Protein AF-A0A7S0ZWK0-F1 (afdb_monomer_lite)

Radius of gyration: 20.02 Å; chains: 1; bounding box: 49×57×55 Å

Organism: Noctiluca scintillans (NCBI:txid2966)

Foldseek 3Di:
DDDDDPDPPPDPPDPDDFDQDDDPNDGDGPDQQKWKWKFFAVQTWIWTDGRPDTQDIDRDAFKWKDWDDPQADGTDTFHLDPVSLVVVLVNLLSGDFFIKMKIWHQHQPRQLVSQLSSVVSFDLGPNGDDPPQFRIKIFIATGNPNHTPWIFIDNTMDMTMD

pLDDT: mean 84.84, std 16.5, range [38.47, 98.44]

Secondary structure (DSSP, 8-state):
-PPP-------PPPS-S---EEETTEEE---TT-EEEEEETTTTEEEEEETTEEEEEE-SSEEEEEEESTTSPPPEEE-SSHHHHHHHHHHHHHSPTT-EEEEEEE-TTTHHHHHHHHHHTTB-S--SPPPTT--EEEEEEEBTSSSEEEEEEESSEEEEE-

Sequence (162 aa):
MNTPIHEDAGGEPARGKADWGPVGGWWIERDPARAVATCTVDPPHAVLSHGHRTLLAADSIGVHLAAIGDECPPPRSFQCDDIGLSLALAWVNEVPDNTTVMLALNCPGSAGAMLSGLSGAGLGCPAAAPPEGYNAMSAVGKKRTGTWHSTHADLNSALASG

Structure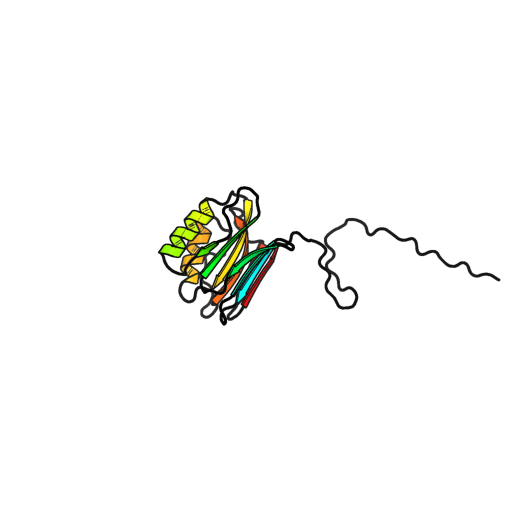 (mmCIF, N/CA/C/O backbone):
data_AF-A0A7S0ZWK0-F1
#
_entry.id   AF-A0A7S0ZWK0-F1
#
loop_
_atom_site.group_PDB
_atom_site.id
_atom_site.type_symbol
_atom_site.label_atom_id
_atom_site.label_alt_id
_atom_site.label_comp_id
_atom_site.label_asym_id
_atom_site.label_entity_id
_atom_site.label_seq_id
_atom_site.pdbx_PDB_ins_code
_atom_site.Cartn_x
_atom_site.Cartn_y
_atom_site.Cartn_z
_atom_site.occupancy
_atom_site.B_iso_or_equiv
_atom_site.auth_seq_id
_atom_site.auth_comp_id
_atom_site.auth_asym_id
_atom_site.auth_atom_id
_atom_site.pdbx_PDB_model_num
ATOM 1 N N . MET A 1 1 ? -33.251 -43.644 42.850 1.00 43.84 1 MET A N 1
ATOM 2 C CA . MET A 1 1 ? -31.996 -42.910 43.108 1.00 43.84 1 MET A CA 1
ATOM 3 C C . MET A 1 1 ? -31.741 -42.063 41.875 1.00 43.84 1 MET A C 1
ATOM 5 O O . MET A 1 1 ? -31.379 -42.622 40.852 1.00 43.84 1 MET A O 1
ATOM 9 N N . ASN A 1 2 ? -32.074 -40.772 41.943 1.00 39.41 2 ASN A N 1
ATOM 10 C CA . ASN A 1 2 ? -31.898 -39.822 40.843 1.00 39.41 2 ASN A CA 1
ATOM 11 C C . ASN A 1 2 ? -30.565 -39.104 41.031 1.00 39.41 2 ASN A C 1
ATOM 13 O O . ASN A 1 2 ? -30.360 -38.456 42.055 1.00 39.41 2 ASN A O 1
ATOM 17 N N . THR A 1 3 ? -29.681 -39.221 40.050 1.00 43.28 3 THR A N 1
ATOM 18 C CA . THR A 1 3 ? -28.465 -38.412 39.949 1.00 43.28 3 THR A CA 1
ATOM 19 C C . THR A 1 3 ? -28.860 -37.012 39.459 1.00 43.28 3 THR A C 1
ATOM 21 O O . THR A 1 3 ? -29.612 -36.933 38.484 1.00 43.28 3 THR A O 1
ATOM 24 N N . PRO A 1 4 ? -28.414 -35.910 40.089 1.00 40.09 4 PRO A N 1
ATOM 25 C CA . PRO A 1 4 ? -28.692 -34.578 39.576 1.00 40.09 4 PRO A CA 1
ATOM 26 C C . PRO A 1 4 ? -27.850 -34.331 38.324 1.00 40.09 4 PRO A C 1
ATOM 28 O O . PRO A 1 4 ? -26.643 -34.572 38.310 1.00 40.09 4 PRO A O 1
ATOM 31 N N . ILE A 1 5 ? -28.513 -33.853 37.277 1.00 50.09 5 ILE A N 1
ATOM 32 C CA . ILE A 1 5 ? -27.886 -33.323 36.072 1.00 50.09 5 ILE A CA 1
ATOM 33 C C . ILE A 1 5 ? -27.321 -31.962 36.479 1.00 50.09 5 ILE A C 1
ATOM 35 O O . ILE A 1 5 ? -28.079 -31.075 36.863 1.00 50.09 5 ILE A O 1
ATOM 39 N N . HIS A 1 6 ? -25.996 -31.825 36.471 1.00 42.84 6 HIS A N 1
ATOM 40 C CA . HIS A 1 6 ? -25.358 -30.521 36.593 1.00 42.84 6 HIS A CA 1
ATOM 41 C C . HIS A 1 6 ? -25.751 -29.697 35.362 1.00 42.84 6 HIS A C 1
ATOM 43 O O . HIS A 1 6 ? -25.348 -30.011 34.244 1.00 42.84 6 HIS A O 1
ATOM 49 N N . GLU A 1 7 ? -26.579 -28.677 35.577 1.00 45.03 7 GLU A N 1
ATOM 50 C CA . GLU A 1 7 ? -26.751 -27.571 34.643 1.00 45.03 7 GLU A CA 1
ATOM 51 C C . GLU A 1 7 ? -25.396 -26.874 34.509 1.00 45.03 7 GLU A C 1
ATOM 53 O O . GLU A 1 7 ? -24.938 -26.192 35.429 1.00 45.03 7 GLU A O 1
ATOM 58 N N . ASP A 1 8 ? -24.730 -27.089 33.374 1.00 44.72 8 ASP A N 1
ATOM 59 C CA . ASP A 1 8 ? -23.610 -26.256 32.957 1.00 44.72 8 ASP A CA 1
ATOM 60 C C . ASP A 1 8 ? -24.172 -24.858 32.701 1.00 44.72 8 ASP A C 1
ATOM 62 O O . ASP A 1 8 ? -24.855 -24.592 31.708 1.00 44.72 8 ASP A O 1
ATOM 66 N N . ALA A 1 9 ? -23.943 -23.978 33.673 1.00 43.78 9 ALA A N 1
ATOM 67 C CA . ALA A 1 9 ? -24.253 -22.571 33.575 1.00 43.78 9 ALA A CA 1
ATOM 68 C C . ALA A 1 9 ? -23.560 -22.016 32.327 1.00 43.78 9 ALA A C 1
ATOM 70 O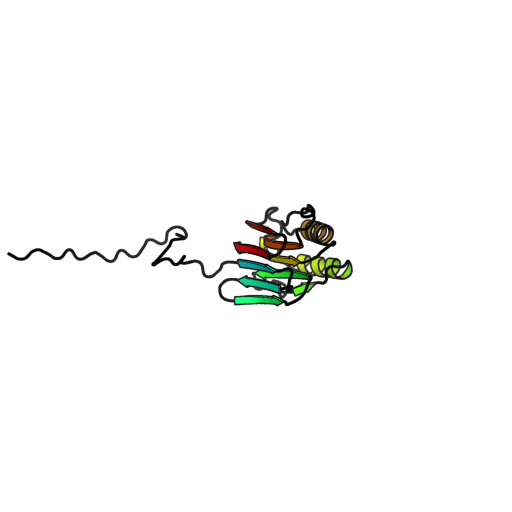 O . ALA A 1 9 ? -22.331 -22.012 32.232 1.00 43.78 9 ALA A O 1
ATOM 71 N N . GLY A 1 10 ? -24.370 -21.539 31.381 1.00 44.53 10 GLY A N 1
ATOM 72 C CA . GLY A 1 10 ? -23.927 -20.722 30.262 1.00 44.53 10 GLY A CA 1
ATOM 73 C C . GLY A 1 10 ? -23.243 -19.468 30.791 1.00 44.53 10 GLY A C 1
ATOM 74 O O . GLY A 1 10 ? -23.880 -18.442 31.011 1.00 44.53 10 GLY A O 1
ATOM 75 N N . GLY A 1 11 ? -21.939 -19.575 31.028 1.00 38.47 11 GLY A N 1
ATOM 76 C CA . GLY A 1 11 ? -21.072 -18.441 31.265 1.00 38.47 11 GLY A CA 1
ATOM 77 C C . GLY A 1 11 ? -20.947 -17.672 29.962 1.00 38.47 11 GLY A C 1
ATOM 78 O O . GLY A 1 11 ? -20.312 -18.142 29.018 1.00 38.47 11 GLY A O 1
ATOM 79 N N . GLU A 1 12 ? -21.566 -16.496 29.902 1.00 44.53 12 GLU A N 1
ATOM 80 C CA . GLU A 1 12 ? -21.246 -15.492 28.894 1.00 44.53 12 GLU A CA 1
ATOM 81 C C . GLU A 1 12 ? -19.722 -15.272 28.922 1.00 44.53 12 GLU A C 1
ATOM 83 O O . GLU A 1 12 ? -19.183 -14.921 29.980 1.00 44.53 12 GLU A O 1
ATOM 88 N N . PRO A 1 13 ? -18.990 -15.523 27.820 1.00 45.22 13 PRO A N 1
ATOM 89 C CA . PRO A 1 13 ? -17.551 -15.346 27.833 1.00 45.22 13 PRO A CA 1
ATOM 90 C C . PRO A 1 13 ? -17.254 -13.867 28.063 1.00 45.22 13 PRO A C 1
ATOM 92 O O . PRO A 1 13 ? -17.727 -12.990 27.334 1.00 45.22 13 PRO A O 1
ATOM 95 N N . ALA A 1 14 ? -16.482 -13.608 29.117 1.00 48.62 14 ALA A N 1
ATOM 96 C CA . ALA A 1 14 ? -16.025 -12.285 29.491 1.00 48.62 14 ALA A CA 1
ATOM 97 C C . ALA A 1 14 ? -15.457 -11.556 28.264 1.00 48.62 14 ALA A C 1
ATOM 99 O O . ALA A 1 14 ? -14.636 -12.105 27.529 1.00 48.62 14 ALA A O 1
ATOM 100 N N . ARG A 1 15 ? -15.879 -10.302 28.053 1.00 50.59 15 ARG A N 1
ATOM 101 C CA . ARG A 1 15 ? -15.271 -9.377 27.085 1.00 50.59 15 ARG A CA 1
ATOM 102 C C . ARG A 1 15 ? -13.837 -9.059 27.526 1.00 50.59 15 ARG A C 1
ATOM 104 O O . ARG A 1 15 ? -13.577 -8.025 28.132 1.00 50.59 15 ARG A O 1
ATOM 111 N N . GLY A 1 16 ? -12.916 -9.972 27.258 1.00 50.09 16 GLY A N 1
ATOM 112 C CA . GLY A 1 16 ? -11.483 -9.832 27.469 1.00 50.09 16 GLY A CA 1
ATOM 113 C C . GLY A 1 16 ? -10.743 -10.216 26.193 1.00 50.09 16 GLY A C 1
ATOM 114 O O . GLY A 1 16 ? -11.188 -11.118 25.500 1.00 50.09 16 GLY A O 1
ATOM 115 N N . LYS A 1 17 ? -9.684 -9.447 25.888 1.00 50.22 17 LYS A N 1
ATOM 116 C CA . LYS A 1 17 ? -8.620 -9.621 24.874 1.00 50.22 17 LYS A CA 1
ATOM 117 C C . LYS A 1 17 ? -8.883 -10.641 23.758 1.00 50.22 17 LYS A C 1
ATOM 119 O O . LYS A 1 17 ? -8.995 -11.821 24.026 1.00 50.22 17 LYS A O 1
ATOM 124 N N . ALA A 1 18 ? -8.871 -10.161 22.511 1.00 55.66 18 ALA A N 1
ATOM 125 C CA . ALA A 1 18 ? -9.033 -10.935 21.279 1.00 55.66 18 ALA A CA 1
ATOM 126 C C . ALA A 1 18 ? -8.346 -12.319 21.312 1.00 55.66 18 ALA A C 1
ATOM 128 O O . ALA A 1 18 ? -7.166 -12.448 20.988 1.00 55.66 18 ALA A O 1
ATOM 129 N N . ASP A 1 19 ? -9.115 -13.343 21.685 1.00 56.66 19 ASP A N 1
ATOM 130 C CA . ASP A 1 19 ? -8.670 -14.731 21.724 1.00 56.66 19 ASP A CA 1
ATOM 131 C C . ASP A 1 19 ? -8.834 -15.333 20.332 1.00 56.66 19 ASP A C 1
ATOM 133 O O . ASP A 1 19 ? -9.881 -15.862 19.949 1.00 56.66 19 ASP A O 1
ATOM 137 N N . TRP A 1 20 ? -7.769 -15.205 19.550 1.00 61.66 20 TRP A N 1
ATOM 138 C CA . TRP A 1 20 ? -7.550 -16.044 18.385 1.00 61.66 20 TRP A CA 1
ATOM 139 C C . TRP A 1 20 ? -7.525 -17.504 18.836 1.00 61.66 20 TRP A C 1
ATOM 141 O O . TRP A 1 20 ? -6.725 -17.871 19.696 1.00 61.66 20 TRP A O 1
ATOM 151 N N . GLY A 1 21 ? -8.374 -18.351 18.255 1.00 67.00 21 GLY A N 1
ATOM 152 C CA . GLY A 1 21 ? -8.403 -19.756 18.640 1.00 67.00 21 GLY A CA 1
ATOM 153 C C . GLY A 1 21 ? -9.040 -20.669 17.598 1.00 67.00 21 GLY A C 1
ATOM 154 O O . GLY A 1 21 ? -9.950 -20.246 16.874 1.00 67.00 21 GLY A O 1
ATOM 155 N N . PRO A 1 22 ? -8.576 -21.928 17.516 1.00 74.81 22 PRO A N 1
ATOM 156 C CA . PRO A 1 22 ? -9.204 -22.928 16.678 1.00 74.81 22 PRO A CA 1
ATOM 157 C C . PRO A 1 22 ? -10.555 -23.346 17.275 1.00 74.81 22 PRO A C 1
ATOM 159 O O . PRO A 1 22 ? -10.639 -23.776 18.424 1.00 74.81 22 PRO A O 1
ATOM 162 N N . VAL A 1 23 ? -11.614 -23.288 16.475 1.00 82.19 23 VAL A N 1
ATOM 163 C CA . VAL A 1 23 ? -12.936 -23.837 16.784 1.00 82.19 23 VAL A CA 1
ATOM 164 C C . VAL A 1 23 ? -13.301 -24.801 15.663 1.00 82.19 23 VAL A C 1
ATOM 166 O O . VAL A 1 23 ? -13.456 -24.405 14.511 1.00 82.19 23 VAL A O 1
ATOM 169 N N . GLY A 1 24 ? -13.376 -26.096 15.976 1.00 80.88 24 GLY A N 1
ATOM 170 C CA . GLY A 1 24 ? -13.682 -27.128 14.977 1.00 80.88 24 GLY A CA 1
ATOM 171 C C . GLY A 1 24 ? -12.660 -27.220 13.835 1.00 80.88 24 GLY A C 1
ATOM 172 O O . GLY A 1 24 ? -13.034 -27.534 12.712 1.00 80.88 24 GLY A O 1
ATOM 173 N N . GLY A 1 25 ? -11.388 -26.901 14.103 1.00 86.19 25 GLY A N 1
ATOM 174 C CA . GLY A 1 25 ? -10.323 -26.857 13.091 1.00 86.19 25 GLY A CA 1
ATOM 175 C C . GLY A 1 25 ? -10.232 -25.540 12.309 1.00 86.19 25 GLY A C 1
ATOM 176 O O . GLY A 1 25 ? -9.310 -25.378 11.515 1.00 86.19 25 GLY A O 1
ATOM 177 N N . TRP A 1 26 ? -11.132 -24.587 12.559 1.00 77.19 26 TRP A N 1
ATOM 178 C CA . TRP A 1 26 ? -11.138 -23.267 11.928 1.00 77.19 26 TRP A CA 1
ATOM 179 C C . TRP A 1 26 ? -10.561 -22.213 12.858 1.00 77.19 26 TRP A C 1
ATOM 181 O O . TRP A 1 26 ? -10.919 -22.166 14.030 1.00 77.19 26 TRP A O 1
ATOM 191 N N . TRP A 1 27 ? -9.728 -21.320 12.338 1.00 72.12 27 TRP A N 1
ATOM 192 C CA . TRP A 1 27 ? -9.332 -20.121 13.072 1.00 72.12 27 TRP A CA 1
ATOM 193 C C . TRP A 1 27 ? -10.446 -19.083 12.973 1.00 72.12 27 TRP A C 1
ATOM 195 O O . TRP A 1 27 ? -10.756 -18.618 11.878 1.00 72.12 27 TRP A O 1
ATOM 205 N N . ILE A 1 28 ? -11.071 -18.748 14.105 1.00 72.75 28 ILE A N 1
ATOM 206 C CA . ILE A 1 28 ? -12.135 -17.740 14.143 1.00 72.75 28 ILE A CA 1
ATOM 207 C C . ILE A 1 28 ? -11.545 -16.393 14.540 1.00 72.75 28 ILE A C 1
ATOM 209 O O . ILE A 1 28 ? -10.999 -16.232 15.632 1.00 72.75 28 ILE A O 1
ATOM 213 N N . GLU A 1 29 ? -11.724 -15.415 13.661 1.00 64.94 29 GLU A N 1
ATOM 214 C CA . GLU A 1 29 ? -11.407 -14.020 13.920 1.00 64.94 29 GLU A CA 1
ATOM 215 C C . GLU A 1 29 ? -12.642 -13.300 14.471 1.00 64.94 29 GLU A C 1
ATOM 217 O O . GLU A 1 29 ? -13.729 -13.366 13.896 1.00 64.94 29 GLU A O 1
ATOM 222 N N . ARG A 1 30 ? -12.490 -12.648 15.630 1.00 63.56 30 ARG A N 1
ATOM 223 C CA . ARG A 1 30 ? -13.590 -11.957 16.326 1.00 63.56 30 ARG A CA 1
ATOM 224 C C . ARG A 1 30 ? -13.584 -10.438 16.145 1.00 63.56 30 ARG A C 1
ATOM 226 O O . ARG A 1 30 ? -14.530 -9.799 16.598 1.00 63.56 30 ARG A O 1
ATOM 233 N N . ASP A 1 31 ? -12.561 -9.872 15.499 1.00 67.81 31 ASP A N 1
ATOM 234 C CA . ASP A 1 31 ? -12.500 -8.442 15.185 1.00 67.81 31 ASP A CA 1
ATOM 235 C C . ASP A 1 31 ? -12.885 -8.187 13.715 1.00 67.81 31 ASP A C 1
ATOM 237 O O . ASP A 1 31 ? -12.108 -8.487 12.807 1.00 67.81 31 ASP A O 1
ATOM 241 N N . PRO A 1 32 ? -14.083 -7.638 13.451 1.00 63.25 32 PRO A N 1
ATOM 242 C CA . PRO A 1 32 ? -14.547 -7.359 12.102 1.00 63.25 32 PRO A CA 1
ATOM 243 C C . PRO A 1 32 ? -13.962 -6.066 11.516 1.00 63.25 32 PRO A C 1
ATOM 245 O O . PRO A 1 32 ? -14.426 -5.668 10.453 1.00 63.25 32 PRO A O 1
ATOM 248 N N . ALA A 1 33 ? -13.026 -5.380 12.183 1.00 73.62 33 ALA A N 1
ATOM 249 C CA . ALA A 1 33 ? -12.439 -4.110 11.743 1.00 73.62 33 ALA A CA 1
ATOM 250 C C . ALA A 1 33 ? -10.950 -4.223 11.362 1.00 73.62 33 ALA A C 1
ATOM 252 O O . ALA A 1 33 ? -10.227 -3.232 11.342 1.00 73.62 33 ALA A O 1
ATOM 253 N N . ARG A 1 34 ? -10.463 -5.424 11.035 1.00 84.31 34 ARG A N 1
ATOM 254 C CA . ARG A 1 34 ? -9.062 -5.615 10.645 1.00 84.31 34 ARG A CA 1
ATOM 255 C C . ARG A 1 34 ? -8.754 -4.992 9.290 1.00 84.31 34 ARG A C 1
ATOM 257 O O . ARG A 1 34 ? -9.486 -5.196 8.319 1.00 84.31 34 ARG A O 1
ATOM 264 N N . ALA A 1 35 ? -7.650 -4.263 9.214 1.00 92.25 35 ALA A N 1
ATOM 265 C CA . ALA A 1 35 ? -7.090 -3.782 7.964 1.00 92.25 35 ALA A CA 1
ATOM 266 C C . ALA A 1 35 ? -6.199 -4.874 7.364 1.00 92.25 35 ALA A C 1
ATOM 268 O O . ALA A 1 35 ? -5.376 -5.460 8.065 1.00 92.25 35 ALA A O 1
ATOM 269 N N . VAL A 1 36 ? -6.356 -5.158 6.074 1.00 94.38 36 VAL A N 1
ATOM 270 C CA . VAL A 1 36 ? -5.605 -6.196 5.362 1.00 94.38 36 VAL A CA 1
ATOM 271 C C . VAL A 1 36 ? -5.136 -5.650 4.021 1.00 94.38 36 VAL A C 1
ATOM 273 O O . VAL A 1 36 ? -5.925 -5.112 3.247 1.00 94.38 36 VAL A O 1
ATOM 276 N N . ALA A 1 37 ? -3.848 -5.823 3.745 1.00 96.06 37 ALA A N 1
ATOM 277 C CA . ALA A 1 37 ? -3.224 -5.521 2.469 1.00 96.06 37 ALA A CA 1
ATOM 278 C C . ALA A 1 37 ? -2.602 -6.793 1.898 1.00 96.06 37 ALA A C 1
ATOM 280 O O . ALA A 1 37 ? -1.842 -7.475 2.587 1.00 96.06 37 ALA A O 1
ATOM 281 N N . THR A 1 38 ? -2.898 -7.093 0.638 1.00 96.94 38 THR A N 1
ATOM 282 C CA . THR A 1 38 ? -2.305 -8.222 -0.084 1.00 96.94 38 THR A CA 1
ATOM 283 C C . THR A 1 38 ? -1.873 -7.822 -1.480 1.00 96.94 38 THR A C 1
ATOM 285 O O . THR A 1 38 ? -2.512 -6.969 -2.101 1.00 96.94 38 THR A O 1
ATOM 288 N N . CYS A 1 39 ? -0.819 -8.457 -1.986 1.00 96.94 39 CYS A N 1
ATOM 289 C CA . CYS A 1 39 ? -0.488 -8.423 -3.405 1.00 96.94 39 CYS A CA 1
ATOM 290 C C . CYS A 1 39 ? 0.189 -9.700 -3.898 1.00 96.94 39 CYS A C 1
ATOM 292 O O . CYS A 1 39 ? 0.799 -10.431 -3.119 1.00 96.94 39 CYS A O 1
ATOM 294 N N . THR A 1 40 ? 0.102 -9.929 -5.205 1.00 96.56 40 THR A N 1
ATOM 295 C CA . THR A 1 40 ? 0.818 -10.961 -5.958 1.00 96.56 40 THR A CA 1
ATOM 296 C C . THR A 1 40 ? 1.514 -10.352 -7.173 1.00 96.56 40 THR A C 1
ATOM 298 O O . THR A 1 40 ? 1.107 -9.297 -7.667 1.00 96.56 40 THR A O 1
ATOM 301 N N . VAL A 1 41 ? 2.576 -11.008 -7.646 1.00 93.62 41 VAL A N 1
ATOM 302 C CA . VAL A 1 41 ? 3.390 -10.536 -8.781 1.00 93.62 41 VAL A CA 1
ATOM 303 C C . VAL A 1 41 ? 2.930 -11.114 -10.115 1.00 93.62 41 VAL A C 1
ATOM 305 O O . VAL A 1 41 ? 2.837 -10.363 -11.083 1.00 93.62 41 VAL A O 1
ATOM 308 N N . ASP A 1 42 ? 2.629 -12.415 -10.164 1.00 93.06 42 ASP A N 1
ATOM 309 C CA . ASP A 1 42 ? 2.230 -13.119 -11.386 1.00 93.06 42 ASP A CA 1
ATOM 310 C C . ASP A 1 42 ? 1.054 -14.091 -11.123 1.00 93.06 42 ASP A C 1
ATOM 312 O O . ASP A 1 42 ? 1.245 -15.116 -10.460 1.00 93.06 42 ASP A O 1
ATOM 316 N N . PRO A 1 43 ? -0.172 -13.773 -11.587 1.00 94.50 43 PRO A N 1
ATOM 317 C CA . PRO A 1 43 ? -0.546 -12.497 -12.196 1.00 94.50 43 PRO A CA 1
ATOM 318 C C . PRO A 1 43 ? -0.472 -11.342 -11.175 1.00 94.50 43 PRO A C 1
ATOM 320 O O . PRO A 1 43 ? -0.623 -11.572 -9.966 1.00 94.50 43 PRO A O 1
ATOM 323 N N . PRO A 1 44 ? -0.255 -10.094 -11.629 1.00 95.81 44 PRO A N 1
ATOM 324 C CA . PRO A 1 44 ? -0.223 -8.948 -10.739 1.00 95.81 44 PRO A CA 1
ATOM 325 C C . PRO A 1 44 ? -1.623 -8.678 -10.190 1.00 95.81 44 PRO A C 1
ATOM 327 O O . PRO A 1 44 ? -2.548 -8.396 -10.949 1.00 95.81 44 PRO A O 1
ATOM 330 N N . HIS A 1 45 ? -1.769 -8.753 -8.871 1.00 97.69 45 HIS A N 1
ATOM 331 C CA . HIS A 1 45 ? -3.033 -8.500 -8.189 1.00 97.69 45 HIS A CA 1
ATOM 332 C C . HIS A 1 45 ? -2.778 -7.827 -6.843 1.00 97.69 45 HIS A C 1
ATOM 334 O O . HIS A 1 45 ? -1.771 -8.102 -6.194 1.00 97.69 45 HIS A O 1
ATOM 340 N N . ALA A 1 46 ? -3.682 -6.960 -6.401 1.00 97.94 46 ALA A N 1
ATOM 341 C CA . ALA A 1 46 ? -3.637 -6.351 -5.082 1.00 97.94 46 ALA A CA 1
ATOM 342 C C . ALA A 1 46 ? -5.043 -6.166 -4.513 1.00 97.94 46 ALA A C 1
ATOM 344 O O . ALA A 1 46 ? -5.949 -5.727 -5.222 1.00 97.94 46 ALA A O 1
ATOM 345 N N . VAL A 1 47 ? -5.202 -6.439 -3.216 1.00 98.19 47 VAL A N 1
ATOM 346 C CA . VAL A 1 47 ? -6.447 -6.198 -2.475 1.00 98.19 47 VAL A CA 1
ATOM 347 C C . VAL A 1 47 ? -6.138 -5.488 -1.170 1.00 98.19 47 VAL A C 1
ATOM 349 O O . VAL A 1 47 ? -5.323 -5.957 -0.374 1.00 98.19 47 VAL A O 1
ATOM 352 N N . LEU A 1 48 ? -6.832 -4.373 -0.947 1.00 97.81 48 LEU A N 1
ATOM 353 C CA . LEU A 1 48 ? -6.851 -3.633 0.309 1.00 97.81 48 LEU A CA 1
ATOM 354 C C . LEU A 1 48 ? -8.268 -3.700 0.878 1.00 97.81 48 LEU A C 1
ATOM 356 O O . LEU A 1 48 ? -9.225 -3.267 0.228 1.00 97.81 48 LEU A O 1
ATOM 360 N N . SER A 1 49 ? -8.421 -4.229 2.086 1.00 96.81 49 SER A N 1
ATOM 361 C CA . SER A 1 49 ? -9.722 -4.398 2.736 1.00 96.81 49 SER A CA 1
ATOM 362 C C . SER A 1 49 ? -9.687 -3.962 4.191 1.00 96.81 49 SER A C 1
ATOM 364 O O . SER A 1 49 ? -8.682 -4.120 4.876 1.00 96.81 49 SER A O 1
ATOM 366 N N . HIS A 1 50 ? -10.814 -3.448 4.672 1.00 94.56 50 HIS A N 1
ATOM 367 C CA . HIS A 1 50 ? -11.021 -3.122 6.076 1.00 94.56 50 HIS A CA 1
ATOM 368 C C . HIS A 1 50 ? -12.313 -3.783 6.547 1.00 94.56 50 HIS A C 1
ATOM 370 O O . HIS A 1 50 ? -13.407 -3.496 6.043 1.00 94.56 50 HIS A O 1
ATOM 376 N N . GLY A 1 51 ? -12.172 -4.720 7.479 1.00 90.19 51 GLY A N 1
ATOM 377 C CA . GLY A 1 51 ? -13.260 -5.582 7.893 1.00 90.19 51 GLY A CA 1
ATOM 378 C C . GLY A 1 51 ? -13.797 -6.438 6.755 1.00 90.19 51 GLY A C 1
ATOM 379 O O . GLY A 1 51 ? -13.054 -7.141 6.081 1.00 90.19 51 GLY A O 1
ATOM 380 N N . HIS A 1 52 ? -15.102 -6.352 6.507 1.00 89.38 52 HIS A N 1
ATOM 381 C CA . HIS A 1 52 ? -15.775 -7.078 5.423 1.00 89.38 52 HIS A CA 1
ATOM 382 C C . HIS A 1 52 ? -15.810 -6.302 4.095 1.00 89.38 52 HIS A C 1
ATOM 384 O O . HIS A 1 52 ? -16.463 -6.736 3.146 1.00 89.38 52 HIS A O 1
ATOM 390 N N . ARG A 1 53 ? -15.177 -5.123 4.024 1.00 93.25 53 ARG A N 1
ATOM 391 C CA . ARG A 1 53 ? -15.249 -4.238 2.858 1.00 93.25 53 ARG A CA 1
ATOM 392 C C . ARG A 1 53 ? -13.926 -4.223 2.109 1.00 93.25 53 ARG A C 1
ATOM 394 O O . ARG A 1 53 ? -12.900 -3.827 2.660 1.00 93.25 53 ARG A O 1
ATOM 401 N N . THR A 1 54 ? -13.975 -4.557 0.826 1.00 96.56 54 THR A N 1
ATOM 402 C CA . THR A 1 54 ? -12.888 -4.257 -0.109 1.00 96.56 54 THR A CA 1
ATOM 403 C C . THR A 1 54 ? -12.888 -2.763 -0.402 1.00 96.56 54 THR A C 1
ATOM 405 O O . THR A 1 54 ? -13.889 -2.211 -0.857 1.00 96.56 54 THR A O 1
ATOM 408 N N . LEU A 1 55 ? -11.768 -2.109 -0.116 1.00 97.19 55 LEU A N 1
ATOM 409 C CA . LEU A 1 55 ? -11.554 -0.688 -0.379 1.00 97.19 55 LEU A CA 1
ATOM 410 C C . LEU A 1 55 ? -10.918 -0.479 -1.753 1.00 97.19 55 LEU A C 1
ATOM 412 O O . LEU A 1 55 ? -11.265 0.465 -2.457 1.00 97.19 55 LEU A O 1
ATOM 416 N N . LEU A 1 56 ? -10.018 -1.382 -2.143 1.00 98.38 56 LEU A N 1
ATOM 417 C CA . LEU A 1 56 ? -9.381 -1.391 -3.452 1.00 98.38 56 LEU A CA 1
ATOM 418 C C . LEU A 1 56 ? -9.097 -2.832 -3.880 1.00 98.38 56 LEU A C 1
ATOM 420 O O . LEU A 1 56 ? -8.603 -3.625 -3.081 1.00 98.38 56 LEU A O 1
ATOM 424 N N . ALA A 1 57 ? -9.372 -3.138 -5.144 1.00 98.19 57 ALA A N 1
ATOM 425 C CA . ALA A 1 57 ? -8.865 -4.312 -5.840 1.00 98.19 57 ALA A CA 1
ATOM 426 C C . ALA A 1 57 ? -8.277 -3.851 -7.179 1.00 98.19 57 ALA A C 1
ATOM 428 O O . ALA A 1 57 ? -8.871 -2.997 -7.844 1.00 98.19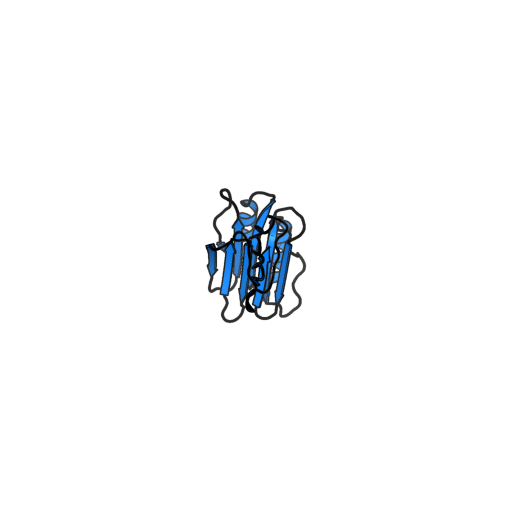 57 ALA A O 1
ATOM 429 N N . ALA A 1 58 ? -7.110 -4.366 -7.550 1.00 98.06 58 ALA A N 1
ATOM 430 C CA . ALA A 1 58 ? -6.427 -3.986 -8.779 1.00 98.06 58 ALA A CA 1
ATOM 431 C C . ALA A 1 58 ? -5.679 -5.177 -9.382 1.00 98.06 58 ALA A C 1
ATOM 433 O O . ALA A 1 58 ? -4.991 -5.894 -8.665 1.00 98.06 58 ALA A O 1
ATOM 434 N N . ASP A 1 59 ? -5.773 -5.334 -10.701 1.00 97.38 59 ASP A N 1
ATOM 435 C CA . ASP A 1 59 ? -5.100 -6.380 -11.485 1.00 97.38 59 ASP A CA 1
ATOM 436 C C . ASP A 1 59 ? -3.913 -5.793 -12.267 1.00 97.38 59 ASP A C 1
ATOM 438 O O . ASP A 1 59 ? -3.811 -5.915 -13.489 1.00 97.38 59 ASP A O 1
ATOM 442 N N . SER A 1 60 ? -3.060 -5.024 -11.585 1.00 96.56 60 SER A N 1
ATOM 443 C CA . SER A 1 60 ? -1.968 -4.292 -12.228 1.00 96.56 60 SER A CA 1
ATOM 444 C C . SER A 1 60 ? -0.741 -4.185 -11.335 1.00 96.56 60 SER A C 1
ATOM 446 O O . SER A 1 60 ? -0.855 -4.103 -10.118 1.00 96.56 60 SER A O 1
ATOM 448 N N . ILE A 1 61 ? 0.429 -4.091 -11.962 1.00 96.38 61 ILE A N 1
ATOM 449 C CA . ILE A 1 61 ? 1.671 -3.648 -11.317 1.00 96.38 61 ILE A CA 1
ATOM 450 C C . ILE A 1 61 ? 1.473 -2.200 -10.846 1.00 96.38 61 ILE A C 1
ATOM 452 O O . ILE A 1 61 ? 0.871 -1.392 -11.561 1.00 96.38 61 ILE A O 1
ATOM 456 N N . GLY A 1 62 ? 1.950 -1.866 -9.650 1.00 96.62 62 GLY A N 1
ATOM 457 C CA . GLY A 1 62 ? 1.734 -0.543 -9.090 1.00 96.62 62 GLY A CA 1
ATOM 458 C C . GLY A 1 62 ? 1.987 -0.409 -7.596 1.00 96.62 62 GLY A C 1
ATOM 459 O O . GLY A 1 62 ? 2.328 -1.349 -6.874 1.00 96.62 62 GLY A O 1
ATOM 460 N N . VAL A 1 63 ? 1.773 0.821 -7.142 1.00 96.88 63 VAL A N 1
ATOM 461 C CA . VAL A 1 63 ? 1.633 1.192 -5.736 1.00 96.88 63 VAL A CA 1
ATOM 462 C C . VAL A 1 63 ? 0.148 1.376 -5.458 1.00 96.88 63 VAL A C 1
ATOM 464 O O . VAL A 1 63 ? -0.505 2.214 -6.074 1.00 96.88 63 VAL A O 1
ATOM 467 N N . HIS A 1 64 ? -0.388 0.609 -4.523 1.00 97.94 64 HIS A N 1
ATOM 468 C CA . HIS A 1 64 ? -1.800 0.579 -4.175 1.00 97.94 64 HIS A CA 1
ATOM 469 C C . HIS A 1 64 ? -1.963 1.058 -2.739 1.00 97.94 64 HIS A C 1
ATOM 471 O O . HIS A 1 64 ? -1.404 0.464 -1.816 1.00 97.94 64 HIS A O 1
ATOM 477 N N . LEU A 1 65 ? -2.721 2.135 -2.551 1.00 98.00 65 LEU A N 1
ATOM 478 C CA . LEU A 1 65 ? -2.877 2.801 -1.264 1.00 98.00 65 LEU A CA 1
ATOM 479 C C . LEU A 1 65 ? -4.350 2.927 -0.883 1.00 98.00 65 LEU A C 1
ATOM 481 O O . LEU A 1 65 ? -5.209 3.226 -1.715 1.00 98.00 65 LEU A O 1
ATOM 485 N N . ALA A 1 66 ? -4.628 2.735 0.402 1.00 97.88 66 ALA A N 1
ATOM 486 C CA . ALA A 1 66 ? -5.918 3.020 1.014 1.00 97.88 66 ALA A CA 1
ATOM 487 C C . ALA A 1 66 ? -5.708 3.533 2.437 1.00 97.88 66 ALA A C 1
ATOM 489 O O . ALA A 1 66 ? -4.812 3.073 3.140 1.00 97.88 66 ALA A O 1
ATOM 490 N N . ALA A 1 67 ? -6.548 4.465 2.870 1.00 96.75 67 ALA A N 1
ATOM 491 C CA . ALA A 1 67 ? -6.575 4.974 4.234 1.00 96.75 67 ALA A CA 1
ATOM 492 C C . ALA A 1 67 ? -7.957 4.723 4.849 1.00 96.75 67 ALA A C 1
ATOM 494 O O . ALA A 1 67 ? -8.958 4.663 4.133 1.00 96.75 67 ALA A O 1
ATOM 495 N N . ILE A 1 68 ? -8.004 4.531 6.166 1.00 94.75 68 ILE A N 1
ATOM 496 C CA . ILE A 1 68 ? -9.232 4.214 6.901 1.00 94.75 68 ILE A CA 1
ATOM 497 C C . ILE A 1 68 ? -9.671 5.442 7.699 1.00 94.75 68 ILE A C 1
ATOM 499 O O . ILE A 1 68 ? -9.074 5.762 8.726 1.00 94.75 68 ILE A O 1
ATOM 503 N N . GLY A 1 69 ? -10.734 6.100 7.238 1.00 92.56 69 GLY A N 1
ATOM 504 C CA . GLY A 1 69 ? -11.363 7.242 7.902 1.00 92.56 69 GLY A CA 1
ATOM 505 C C . GLY A 1 69 ? -12.266 8.024 6.947 1.00 92.56 69 GLY A C 1
ATOM 506 O O . GLY A 1 69 ? -12.116 7.918 5.731 1.00 92.56 69 GLY A O 1
AT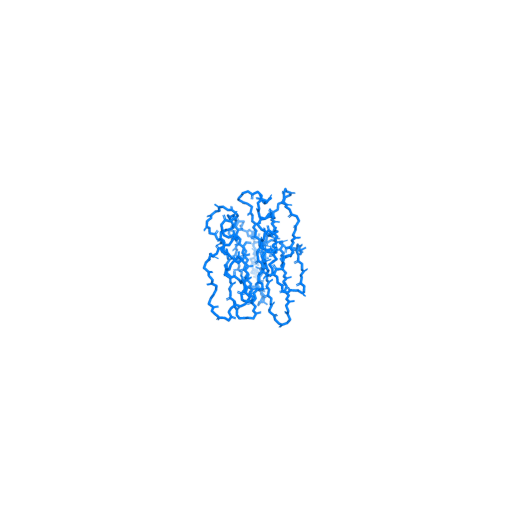OM 507 N N . ASP A 1 70 ? -13.195 8.809 7.491 1.00 89.00 70 ASP A N 1
ATOM 508 C CA . ASP A 1 70 ? -14.191 9.543 6.691 1.00 89.00 70 ASP A CA 1
ATOM 509 C C . ASP A 1 70 ? -13.594 10.748 5.941 1.00 89.00 70 ASP A C 1
ATOM 511 O O . ASP A 1 70 ? -14.068 11.115 4.870 1.00 89.00 70 ASP A O 1
ATOM 515 N N . GLU A 1 71 ? -12.523 11.338 6.475 1.00 92.94 71 GLU A N 1
ATOM 516 C CA . GLU A 1 71 ? -11.822 12.492 5.887 1.00 92.94 71 GLU A CA 1
ATOM 517 C C . GLU A 1 71 ? -10.643 12.080 4.986 1.00 92.94 71 GLU A C 1
ATOM 519 O O . GLU A 1 71 ? -9.816 12.906 4.606 1.00 92.94 71 GLU A O 1
ATOM 524 N N . CYS A 1 72 ? -10.521 10.789 4.672 1.00 96.25 72 CYS A N 1
ATOM 525 C CA . CYS A 1 72 ? -9.406 10.269 3.891 1.00 96.25 72 CYS A CA 1
ATOM 526 C C . CYS A 1 72 ? -9.654 10.383 2.381 1.00 96.25 72 CYS A C 1
ATOM 528 O O . CYS A 1 72 ? -10.786 10.190 1.926 1.00 96.25 72 CYS A O 1
ATOM 530 N N . PRO A 1 73 ? -8.601 10.605 1.572 1.00 97.56 73 PRO A N 1
ATOM 531 C CA . PRO A 1 73 ? -8.722 10.511 0.126 1.00 97.56 73 PRO A CA 1
ATOM 532 C C . PRO A 1 73 ? -9.126 9.083 -0.292 1.00 97.56 73 PRO A C 1
ATOM 534 O O . PRO A 1 73 ? -8.788 8.107 0.390 1.00 97.56 73 PRO A O 1
ATOM 537 N N . PRO A 1 74 ? -9.835 8.927 -1.425 1.00 97.69 74 PRO A N 1
ATOM 538 C CA . PRO A 1 74 ? -10.294 7.620 -1.878 1.00 97.69 74 PRO A CA 1
ATOM 539 C C . PRO A 1 74 ? -9.108 6.689 -2.184 1.00 97.69 74 PRO A C 1
ATOM 541 O O . PRO A 1 74 ? -8.071 7.170 -2.655 1.00 97.69 74 PRO A O 1
ATOM 544 N N . PRO A 1 75 ? -9.249 5.365 -1.976 1.00 98.19 75 PRO A N 1
ATOM 545 C CA . PRO A 1 75 ? -8.223 4.392 -2.339 1.00 98.19 75 PRO A CA 1
ATOM 546 C C . PRO A 1 75 ? -7.787 4.528 -3.799 1.00 98.19 75 PRO A C 1
ATOM 548 O O . PRO A 1 75 ? -8.619 4.757 -4.682 1.00 98.19 75 PRO A O 1
ATOM 551 N N . ARG A 1 76 ? -6.485 4.389 -4.069 1.00 98.44 76 ARG A N 1
ATOM 552 C CA . ARG A 1 76 ? -5.935 4.636 -5.406 1.00 98.44 76 ARG A CA 1
ATOM 553 C C . ARG A 1 76 ? -4.715 3.778 -5.728 1.00 98.44 76 ARG A C 1
ATOM 555 O O . ARG A 1 76 ? -3.919 3.444 -4.855 1.00 98.44 76 ARG A O 1
ATOM 562 N N . SER A 1 77 ? -4.576 3.472 -7.018 1.00 98.38 77 SER A N 1
ATOM 563 C CA . SER A 1 77 ? -3.405 2.818 -7.603 1.00 98.38 77 SER A CA 1
ATOM 564 C C . SER A 1 77 ? -2.572 3.820 -8.402 1.00 98.38 77 SER A C 1
ATOM 566 O O . SER A 1 77 ? -3.124 4.678 -9.097 1.00 98.38 77 SER A O 1
ATOM 568 N N . PHE A 1 78 ? -1.255 3.678 -8.332 1.00 97.94 78 PHE A N 1
ATOM 569 C CA . PHE A 1 78 ? -0.275 4.512 -9.020 1.00 97.94 78 PHE A CA 1
ATOM 570 C C . PHE A 1 78 ? 0.726 3.634 -9.770 1.00 97.94 78 PHE A C 1
ATOM 572 O O . PHE A 1 78 ? 1.012 2.511 -9.355 1.00 97.94 78 PHE A O 1
ATOM 579 N N . GLN A 1 79 ? 1.252 4.151 -10.878 1.00 96.94 79 GLN A N 1
ATOM 580 C CA . GLN A 1 79 ? 2.282 3.472 -11.662 1.00 96.94 79 GLN A CA 1
ATOM 581 C C . GLN A 1 79 ? 3.635 3.484 -10.937 1.00 96.94 79 GLN A C 1
ATOM 583 O O . GLN A 1 79 ? 3.884 4.315 -10.064 1.00 96.94 79 GLN A O 1
ATOM 588 N N . CYS A 1 80 ? 4.519 2.560 -11.313 1.00 94.81 80 CYS A N 1
ATOM 589 C CA . CYS A 1 80 ? 5.847 2.400 -10.716 1.00 94.81 80 CYS A CA 1
ATOM 590 C C . CYS A 1 80 ? 6.916 3.299 -11.369 1.00 94.81 80 CYS A C 1
ATOM 592 O O . CYS A 1 80 ? 8.017 2.839 -11.677 1.00 94.81 80 CYS A O 1
ATOM 594 N N . ASP A 1 81 ? 6.581 4.568 -11.595 1.00 95.56 81 ASP A N 1
ATOM 595 C CA . ASP A 1 81 ? 7.421 5.578 -12.244 1.00 95.56 81 ASP A CA 1
ATOM 596 C C . ASP A 1 81 ? 7.439 6.898 -11.446 1.00 95.56 81 ASP A C 1
ATOM 598 O O . ASP A 1 81 ? 6.741 7.050 -10.442 1.00 95.56 81 ASP A O 1
ATOM 602 N N . ASP A 1 82 ? 8.247 7.871 -11.871 1.00 94.81 82 ASP A N 1
ATOM 603 C CA . ASP A 1 82 ? 8.414 9.143 -11.147 1.00 94.81 82 ASP A CA 1
ATOM 604 C C . ASP A 1 82 ? 7.113 9.963 -11.056 1.00 94.81 82 ASP A C 1
ATOM 606 O O . ASP A 1 82 ? 6.866 10.671 -10.071 1.00 94.81 82 ASP A O 1
ATOM 610 N N . ILE A 1 83 ? 6.253 9.860 -12.074 1.00 97.12 83 ILE A N 1
ATOM 611 C CA . ILE A 1 83 ? 4.943 10.522 -12.091 1.00 97.12 83 ILE A CA 1
ATOM 612 C C . ILE A 1 83 ? 4.027 9.860 -11.059 1.00 97.12 83 ILE A C 1
ATOM 614 O O . ILE A 1 83 ? 3.403 10.549 -10.250 1.00 97.12 83 ILE A O 1
ATOM 618 N N . GLY A 1 84 ? 3.975 8.530 -11.048 1.00 96.88 84 GLY A N 1
ATOM 619 C CA . GLY A 1 84 ? 3.239 7.725 -10.087 1.00 96.88 84 GLY A CA 1
ATOM 620 C C . GLY A 1 84 ? 3.703 7.972 -8.658 1.00 96.88 84 GLY A C 1
ATOM 621 O O . GLY A 1 84 ? 2.854 8.155 -7.787 1.00 96.88 84 GLY A O 1
ATOM 622 N N . LEU A 1 85 ? 5.014 8.099 -8.428 1.00 96.31 85 LEU A N 1
ATOM 623 C CA . LEU A 1 85 ? 5.562 8.489 -7.130 1.00 96.31 85 LEU A CA 1
ATOM 624 C C . LEU A 1 85 ? 5.036 9.864 -6.723 1.00 96.31 85 LEU A C 1
ATOM 626 O O . LEU A 1 85 ? 4.465 10.008 -5.648 1.00 96.31 85 LEU A O 1
ATOM 630 N N . SER A 1 86 ? 5.163 10.866 -7.593 1.00 97.56 86 SER A N 1
ATOM 631 C CA . SER A 1 86 ? 4.714 12.234 -7.303 1.00 97.56 86 SER A CA 1
ATOM 632 C C . SER A 1 86 ? 3.226 12.290 -6.931 1.00 97.56 86 SER A C 1
ATOM 634 O O . SER A 1 86 ? 2.840 12.956 -5.968 1.00 97.56 86 SER A O 1
ATOM 636 N N . LEU A 1 87 ? 2.389 11.547 -7.658 1.00 98.19 87 LEU A N 1
ATOM 637 C CA . LEU A 1 87 ? 0.955 11.431 -7.391 1.00 98.19 87 LEU A CA 1
ATOM 638 C C . LEU A 1 87 ? 0.654 10.666 -6.095 1.00 98.19 87 LEU A C 1
ATOM 640 O O . LEU A 1 87 ? -0.243 11.064 -5.353 1.00 98.19 87 LEU A O 1
ATOM 644 N N . ALA A 1 88 ? 1.403 9.602 -5.802 1.00 97.56 88 ALA A N 1
ATOM 645 C CA . ALA A 1 88 ? 1.267 8.858 -4.556 1.00 97.56 88 ALA A CA 1
ATOM 646 C C . ALA A 1 88 ? 1.643 9.728 -3.347 1.00 97.56 88 ALA A C 1
ATOM 648 O O . ALA A 1 88 ? 0.947 9.707 -2.337 1.00 97.56 88 ALA A O 1
ATOM 649 N N . LEU A 1 89 ? 2.689 10.555 -3.454 1.00 97.69 89 LEU A N 1
ATOM 650 C CA . LEU A 1 89 ? 3.078 11.494 -2.397 1.00 97.69 89 LEU A CA 1
ATOM 651 C C . LEU A 1 89 ? 2.017 12.573 -2.169 1.00 97.69 89 LEU A C 1
ATOM 653 O O . LEU A 1 89 ? 1.716 12.892 -1.019 1.00 97.69 89 LEU A O 1
ATOM 657 N N . ALA A 1 90 ? 1.424 13.110 -3.239 1.00 98.06 90 ALA A N 1
ATOM 658 C CA . ALA A 1 90 ? 0.306 14.045 -3.126 1.00 98.06 90 ALA A CA 1
ATOM 659 C C . ALA A 1 90 ? -0.873 13.404 -2.376 1.00 98.06 90 ALA A C 1
ATOM 661 O O . ALA A 1 90 ? -1.358 13.972 -1.401 1.00 98.06 90 ALA A O 1
ATOM 662 N N . TRP A 1 91 ? -1.233 12.171 -2.745 1.00 98.06 91 TRP A N 1
ATOM 663 C CA . TRP A 1 91 ? -2.266 11.403 -2.054 1.00 98.06 91 TRP A CA 1
ATOM 664 C C . TRP A 1 91 ? -1.930 11.179 -0.571 1.00 98.06 91 TRP A C 1
ATOM 666 O O . TRP A 1 91 ? -2.767 11.418 0.292 1.00 98.06 91 TRP A O 1
ATOM 676 N N . VAL A 1 92 ? -0.691 10.793 -0.238 1.00 96.69 92 VAL A N 1
ATOM 677 C CA . VAL A 1 92 ? -0.259 10.608 1.162 1.00 96.69 92 VAL A CA 1
ATOM 678 C C . VAL A 1 92 ? -0.360 11.906 1.957 1.00 96.69 92 VAL A C 1
ATOM 680 O O . VAL A 1 92 ? -0.704 11.869 3.140 1.00 96.69 92 VAL A O 1
ATOM 683 N N . ASN A 1 93 ? -0.074 13.054 1.346 1.00 96.56 93 ASN A N 1
ATOM 684 C CA . ASN A 1 93 ? -0.172 14.349 2.013 1.00 96.56 93 ASN A CA 1
ATOM 685 C C . ASN A 1 93 ? -1.617 14.733 2.357 1.00 96.56 93 ASN A C 1
ATOM 687 O O . ASN A 1 93 ? -1.817 15.396 3.371 1.00 96.56 93 ASN A O 1
ATOM 691 N N . GLU A 1 94 ? -2.600 14.269 1.584 1.00 97.25 94 GLU A N 1
ATOM 692 C CA . GLU A 1 94 ? -4.030 14.461 1.864 1.00 97.25 94 GLU A CA 1
ATOM 693 C C . GLU A 1 94 ? -4.538 13.584 3.023 1.00 97.25 94 GLU A C 1
ATOM 695 O O . GLU A 1 94 ? -5.534 13.919 3.655 1.00 97.25 94 GLU A O 1
ATOM 700 N N . VAL A 1 95 ? -3.855 12.480 3.346 1.00 96.81 95 VAL A N 1
ATOM 701 C CA . VAL A 1 95 ? -4.239 11.608 4.469 1.00 96.81 95 VAL A CA 1
ATOM 702 C C . VAL A 1 95 ? -3.985 12.315 5.811 1.00 96.81 95 VAL A C 1
ATOM 704 O O . VAL A 1 95 ? -2.849 12.735 6.054 1.00 96.81 95 VAL A O 1
ATOM 707 N N . PRO A 1 96 ? -4.958 12.395 6.736 1.00 95.81 96 PRO A N 1
ATOM 708 C CA . PRO A 1 96 ? -4.725 12.960 8.065 1.00 95.81 96 PRO A CA 1
ATOM 709 C C . PRO A 1 96 ? -3.667 12.184 8.862 1.00 95.81 96 PRO A C 1
ATOM 711 O O . PRO A 1 96 ? -3.518 10.966 8.723 1.00 95.81 96 PRO A O 1
ATOM 714 N N . ASP A 1 97 ? -2.934 12.870 9.735 1.00 93.69 97 ASP A N 1
ATOM 715 C CA . ASP A 1 97 ? -1.957 12.220 10.612 1.00 93.69 97 ASP A CA 1
ATOM 716 C C . ASP A 1 97 ? -2.630 11.208 11.559 1.00 93.69 97 ASP A C 1
ATOM 718 O O . ASP A 1 97 ? -3.803 11.340 11.900 1.00 93.69 97 ASP A O 1
ATOM 722 N N . ASN A 1 98 ? -1.887 10.176 11.987 1.00 91.56 98 ASN A N 1
ATOM 723 C CA . ASN A 1 98 ? -2.375 9.081 12.844 1.00 91.56 98 ASN A CA 1
ATOM 724 C C . ASN A 1 98 ? -3.489 8.200 12.226 1.00 91.56 98 ASN A C 1
ATOM 726 O O . ASN A 1 98 ? -4.033 7.321 12.899 1.00 91.56 98 ASN A O 1
ATOM 730 N N . THR A 1 99 ? -3.788 8.381 10.939 1.00 94.12 99 THR A N 1
ATOM 731 C CA . THR A 1 99 ? -4.697 7.524 10.165 1.00 94.12 99 THR A CA 1
ATOM 732 C C . THR A 1 99 ? -4.033 6.198 9.808 1.00 94.12 99 THR A C 1
ATOM 734 O O . THR A 1 99 ? -2.858 6.178 9.428 1.00 94.12 99 THR A O 1
ATOM 737 N N . THR A 1 100 ? -4.785 5.095 9.884 1.00 93.88 100 THR A N 1
ATOM 738 C CA . THR A 1 100 ? -4.338 3.788 9.384 1.00 93.88 100 THR A CA 1
ATOM 739 C C . THR A 1 100 ? -4.313 3.784 7.857 1.00 93.88 100 THR A C 1
ATOM 741 O O . THR A 1 100 ? -5.323 4.049 7.208 1.00 93.88 100 THR A O 1
ATOM 744 N N . VAL A 1 101 ? -3.159 3.445 7.293 1.00 95.44 101 VAL A N 1
ATOM 745 C CA . VAL A 1 101 ? -2.886 3.330 5.863 1.00 95.44 101 VAL A CA 1
ATOM 746 C C . VAL A 1 101 ? -2.478 1.895 5.551 1.00 95.44 101 VAL A C 1
ATOM 748 O O . VAL A 1 101 ? -1.698 1.276 6.277 1.00 95.44 101 VAL A O 1
ATOM 751 N N . MET A 1 102 ? -3.008 1.381 4.451 1.00 96.25 102 MET A N 1
ATOM 752 C CA . MET A 1 102 ? -2.646 0.108 3.854 1.00 96.25 102 MET A CA 1
ATOM 753 C C . MET A 1 102 ? -1.871 0.367 2.566 1.00 96.25 102 MET A C 1
ATOM 755 O O . MET A 1 102 ? -2.256 1.225 1.768 1.00 96.25 102 MET A O 1
ATOM 759 N N . LEU A 1 103 ? -0.804 -0.399 2.367 1.00 96.56 103 LEU A N 1
ATOM 760 C CA . LEU A 1 103 ? 0.007 -0.402 1.159 1.00 96.56 103 LEU A CA 1
ATOM 761 C C . LEU A 1 103 ? 0.082 -1.820 0.611 1.00 96.56 103 LEU A C 1
ATOM 763 O O . LEU A 1 103 ? 0.433 -2.750 1.333 1.00 96.56 103 LEU A O 1
ATOM 767 N N . ALA A 1 104 ? -0.154 -1.949 -0.684 1.00 96.94 104 ALA A N 1
ATOM 768 C CA . ALA A 1 104 ? 0.303 -3.069 -1.485 1.00 96.94 104 ALA A CA 1
ATOM 769 C C . ALA A 1 104 ? 1.178 -2.511 -2.608 1.00 96.94 104 ALA A C 1
ATOM 771 O O . ALA A 1 104 ? 0.808 -1.550 -3.276 1.00 96.94 104 ALA A O 1
ATOM 772 N N . LEU A 1 105 ? 2.362 -3.075 -2.793 1.00 95.25 105 LEU A N 1
ATOM 773 C CA . LEU A 1 105 ? 3.348 -2.600 -3.744 1.00 95.25 105 LEU A CA 1
ATOM 774 C C . LEU A 1 105 ? 3.870 -3.782 -4.547 1.00 95.25 105 LEU A C 1
ATOM 776 O O . LEU A 1 105 ? 4.370 -4.760 -3.994 1.00 95.25 105 LEU A O 1
ATOM 780 N N . ASN A 1 106 ? 3.735 -3.659 -5.857 1.00 93.44 106 ASN A N 1
ATOM 781 C CA . ASN A 1 106 ? 4.327 -4.532 -6.849 1.00 93.44 106 ASN A CA 1
ATOM 782 C C . ASN A 1 106 ? 5.015 -3.622 -7.863 1.00 93.44 106 ASN A C 1
ATOM 784 O O . ASN A 1 106 ? 4.371 -3.140 -8.787 1.00 93.44 106 ASN A O 1
ATOM 788 N N . CYS A 1 107 ? 6.292 -3.314 -7.630 1.00 90.00 107 CYS A N 1
ATOM 789 C CA . CYS A 1 107 ? 7.074 -2.400 -8.465 1.00 90.00 107 CYS A CA 1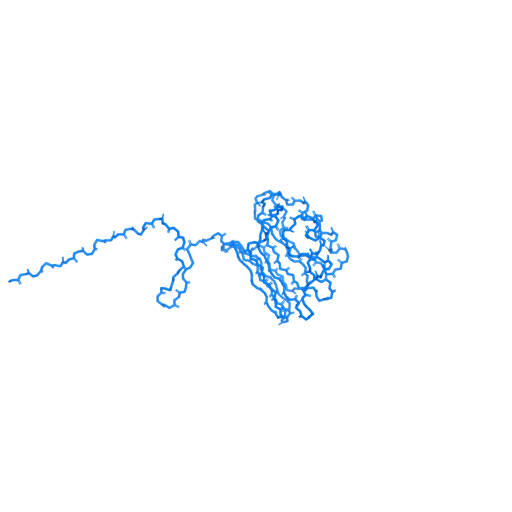
ATOM 790 C C . CYS A 1 107 ? 8.479 -2.956 -8.723 1.00 90.00 107 CYS A C 1
ATOM 792 O O . CYS A 1 107 ? 9.436 -2.524 -8.067 1.00 90.00 107 CYS A O 1
ATOM 794 N N . PRO A 1 108 ? 8.632 -3.889 -9.678 1.00 85.31 108 PRO A N 1
ATOM 795 C CA . PRO A 1 108 ? 9.937 -4.427 -10.044 1.00 85.31 108 PRO A CA 1
ATOM 796 C C . PRO A 1 108 ? 10.893 -3.293 -10.441 1.00 85.31 108 PRO A C 1
ATOM 798 O O . PRO A 1 108 ? 10.551 -2.443 -11.260 1.00 85.31 108 PRO A O 1
ATOM 801 N N . GLY A 1 109 ? 12.076 -3.237 -9.827 1.00 85.06 109 GLY A N 1
ATOM 802 C CA . GLY A 1 109 ? 13.110 -2.231 -10.116 1.00 85.06 109 GLY A CA 1
ATOM 803 C C . GLY A 1 109 ? 12.896 -0.832 -9.514 1.00 85.06 109 GLY A C 1
ATOM 804 O O . GLY A 1 109 ? 13.879 -0.127 -9.301 1.00 85.06 109 GLY A O 1
ATOM 805 N N . SER A 1 110 ? 11.664 -0.449 -9.160 1.00 87.75 110 SER A N 1
ATOM 806 C CA . SER A 1 110 ? 11.341 0.893 -8.623 1.00 87.75 110 SER A CA 1
ATOM 807 C C . SER A 1 110 ? 10.940 0.905 -7.141 1.00 87.75 110 SER A C 1
ATOM 809 O O . SER A 1 110 ? 10.750 1.975 -6.557 1.00 87.75 110 SER A O 1
ATOM 811 N N . ALA A 1 111 ? 10.807 -0.264 -6.504 1.00 89.69 111 ALA A N 1
ATOM 812 C CA . ALA A 1 111 ? 10.294 -0.392 -5.138 1.00 89.69 111 ALA A CA 1
ATOM 813 C C . ALA A 1 111 ? 11.058 0.444 -4.099 1.00 89.69 111 ALA A C 1
ATOM 815 O O . ALA A 1 111 ? 10.438 1.086 -3.255 1.00 89.69 111 ALA A O 1
ATOM 816 N N . GLY A 1 112 ? 12.393 0.484 -4.173 1.00 90.38 112 GLY A N 1
ATOM 817 C CA . GLY A 1 112 ? 13.210 1.234 -3.215 1.00 90.38 112 GLY A CA 1
ATOM 818 C C . GLY A 1 112 ? 12.959 2.744 -3.256 1.00 90.38 112 GLY A C 1
ATOM 819 O O . GLY A 1 112 ? 12.765 3.362 -2.212 1.00 90.38 112 GLY A O 1
ATOM 820 N N . ALA A 1 113 ? 12.897 3.333 -4.455 1.00 91.00 113 ALA A N 1
ATOM 821 C CA . ALA A 1 113 ? 12.599 4.756 -4.621 1.00 91.00 113 ALA A CA 1
ATOM 822 C C . ALA A 1 113 ? 11.179 5.092 -4.136 1.00 91.00 113 ALA A C 1
ATOM 824 O O . ALA A 1 113 ? 10.988 6.075 -3.419 1.00 91.00 113 ALA A O 1
ATOM 825 N N . MET A 1 114 ? 10.205 4.230 -4.453 1.00 93.44 114 MET A N 1
ATOM 826 C CA . MET A 1 114 ? 8.824 4.375 -3.990 1.00 93.44 114 MET A CA 1
ATOM 827 C C . MET A 1 114 ? 8.725 4.347 -2.466 1.00 93.44 114 MET A C 1
ATOM 829 O O . MET A 1 114 ? 8.186 5.272 -1.865 1.00 93.44 114 MET A O 1
ATOM 833 N N . LEU A 1 115 ? 9.284 3.318 -1.828 1.00 92.56 115 LEU A N 1
ATOM 834 C CA . LEU A 1 115 ? 9.260 3.170 -0.375 1.00 92.56 115 LEU A CA 1
ATOM 835 C C . LEU A 1 115 ? 9.987 4.314 0.335 1.00 92.56 115 LEU A C 1
ATOM 837 O O . LEU A 1 115 ? 9.489 4.828 1.334 1.00 92.56 115 LEU A O 1
ATOM 841 N N . SER A 1 116 ? 11.132 4.751 -0.192 1.00 91.50 116 SER A N 1
ATOM 842 C CA . SER A 1 116 ? 11.873 5.884 0.362 1.00 91.50 116 SER A CA 1
ATOM 843 C C . SER A 1 116 ? 11.060 7.181 0.298 1.00 91.50 116 SER A C 1
ATOM 845 O O . SER A 1 116 ? 10.917 7.867 1.312 1.00 91.50 116 SER A O 1
ATOM 847 N N . GLY A 1 117 ? 10.454 7.485 -0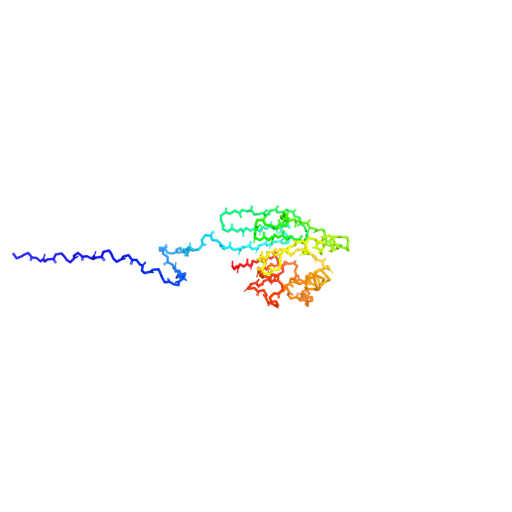.856 1.00 93.38 117 GLY A N 1
ATOM 848 C CA . GLY A 1 117 ? 9.613 8.671 -1.019 1.00 93.38 117 GLY A CA 1
ATOM 849 C C . GLY A 1 117 ? 8.384 8.642 -0.110 1.00 93.38 117 GLY A C 1
ATOM 850 O O . GLY A 1 117 ? 8.122 9.605 0.613 1.00 93.38 117 GLY A O 1
ATOM 851 N N . LEU A 1 118 ? 7.657 7.522 -0.098 1.00 93.25 118 LEU A N 1
ATOM 852 C CA . LEU A 1 118 ? 6.485 7.322 0.760 1.00 93.25 118 LEU A CA 1
ATOM 853 C C . LEU A 1 118 ? 6.840 7.456 2.247 1.00 93.25 118 LEU A C 1
ATOM 855 O O . LEU A 1 118 ? 6.094 8.081 3.008 1.00 93.25 118 LEU A O 1
ATOM 859 N N . SER A 1 119 ? 8.005 6.937 2.646 1.00 91.06 119 SER A N 1
ATOM 860 C CA . SER A 1 119 ? 8.516 7.076 4.007 1.00 91.06 119 SER A CA 1
ATOM 861 C C . SER A 1 119 ? 8.802 8.535 4.363 1.00 91.06 119 SER A C 1
ATOM 863 O O . SER A 1 119 ? 8.355 9.033 5.399 1.00 91.06 119 SER A O 1
ATOM 865 N N . GLY A 1 120 ? 9.435 9.275 3.446 1.00 89.44 120 GLY A N 1
ATOM 866 C CA . GLY A 1 120 ? 9.666 10.716 3.576 1.00 89.44 120 GLY A CA 1
ATOM 867 C C . GLY A 1 120 ? 8.381 11.545 3.706 1.00 89.44 120 GLY A C 1
ATOM 868 O O . GLY A 1 120 ? 8.347 12.519 4.462 1.00 89.44 120 GLY A O 1
ATOM 869 N N . ALA A 1 121 ? 7.292 11.134 3.047 1.00 90.69 121 ALA A N 1
ATOM 870 C CA . ALA A 1 121 ? 5.970 11.760 3.190 1.00 90.69 121 ALA A CA 1
ATOM 871 C C . ALA A 1 121 ? 5.260 11.421 4.519 1.00 90.69 121 ALA A C 1
ATOM 873 O O . ALA A 1 121 ? 4.197 11.967 4.826 1.00 90.69 121 ALA A O 1
ATOM 874 N N . GLY A 1 122 ? 5.862 10.572 5.354 1.00 86.50 122 GLY A N 1
ATOM 875 C CA . GLY A 1 122 ? 5.378 10.251 6.691 1.00 86.50 122 GLY A CA 1
ATOM 876 C C . GLY A 1 122 ? 4.624 8.930 6.791 1.00 86.50 122 GLY A C 1
ATOM 877 O O . GLY A 1 122 ? 4.073 8.654 7.860 1.00 86.50 122 GLY A O 1
ATOM 878 N N . LEU A 1 123 ? 4.594 8.099 5.742 1.00 86.00 123 LEU A N 1
ATOM 879 C CA . LEU A 1 123 ? 4.209 6.702 5.927 1.00 86.00 123 LEU A CA 1
ATOM 880 C C . LEU A 1 123 ? 5.322 6.008 6.718 1.00 86.00 123 LEU A C 1
ATOM 882 O O . LEU A 1 123 ? 6.480 6.063 6.345 1.00 86.00 123 LEU A O 1
ATOM 886 N N . GLY A 1 124 ? 5.008 5.345 7.828 1.00 71.06 124 GLY A N 1
ATOM 887 C CA . GLY A 1 124 ? 5.998 4.591 8.615 1.00 71.06 124 GLY A CA 1
ATOM 888 C C . GLY A 1 124 ? 6.569 3.344 7.917 1.00 71.06 124 GLY A C 1
ATOM 889 O O . GLY A 1 124 ? 6.970 2.408 8.608 1.00 71.06 124 GLY A O 1
ATOM 890 N N . CYS A 1 125 ? 6.553 3.285 6.581 1.00 76.25 125 CYS A N 1
ATOM 891 C CA . CYS A 1 125 ? 7.070 2.165 5.812 1.00 76.25 125 CYS A CA 1
ATOM 892 C C . CYS A 1 125 ? 8.599 2.091 5.906 1.00 76.25 125 CYS A C 1
ATOM 894 O O . CYS A 1 125 ? 9.257 3.137 5.992 1.00 76.25 125 CYS A O 1
ATOM 896 N N . PRO A 1 126 ? 9.185 0.878 5.860 1.00 75.81 126 PRO A N 1
ATOM 897 C CA . PRO A 1 126 ? 10.626 0.731 5.709 1.00 75.81 126 PRO A CA 1
ATOM 898 C C . PRO A 1 126 ? 11.105 1.526 4.489 1.00 75.81 126 PRO A C 1
ATOM 900 O O . PRO A 1 126 ? 10.600 1.324 3.391 1.00 75.81 126 PRO A O 1
ATOM 903 N N . ALA A 1 127 ? 12.055 2.442 4.688 1.00 79.00 127 ALA A N 1
ATOM 904 C CA . ALA A 1 127 ? 12.605 3.277 3.614 1.00 79.00 127 ALA A CA 1
ATOM 905 C C . ALA A 1 127 ? 13.731 2.583 2.828 1.00 79.00 127 ALA A C 1
ATOM 907 O O . ALA A 1 127 ? 14.140 3.062 1.772 1.00 79.00 127 ALA A O 1
ATOM 908 N N . ALA A 1 128 ? 14.269 1.486 3.370 1.00 78.31 128 ALA A N 1
ATOM 909 C CA . ALA A 1 128 ? 15.292 0.692 2.710 1.00 78.31 128 ALA A CA 1
ATOM 910 C C . ALA A 1 128 ? 14.695 -0.064 1.519 1.00 78.31 128 ALA A C 1
ATOM 912 O O . ALA A 1 128 ? 13.571 -0.562 1.586 1.00 78.31 128 ALA A O 1
ATOM 913 N N . ALA A 1 129 ? 15.477 -0.174 0.444 1.00 76.62 129 ALA A N 1
ATOM 914 C CA . ALA A 1 129 ? 15.116 -1.024 -0.676 1.00 76.62 129 ALA A CA 1
ATOM 915 C C . ALA A 1 129 ? 14.942 -2.478 -0.198 1.00 76.62 129 ALA A C 1
ATOM 917 O O . ALA A 1 129 ? 15.716 -2.936 0.653 1.00 76.62 129 ALA A O 1
ATOM 918 N N . PRO A 1 130 ? 13.948 -3.207 -0.730 1.00 82.12 130 PRO A N 1
ATOM 919 C CA . PRO A 1 130 ? 13.833 -4.628 -0.459 1.00 82.12 130 PRO A CA 1
ATOM 920 C C . PRO A 1 130 ? 15.063 -5.367 -1.020 1.00 82.12 130 PRO A C 1
ATOM 922 O O . PRO A 1 130 ? 15.708 -4.865 -1.949 1.00 82.12 130 PRO A O 1
ATOM 925 N N . PRO A 1 131 ? 15.406 -6.553 -0.484 1.00 84.19 131 PRO A N 1
ATOM 926 C CA . PRO A 1 131 ? 16.419 -7.404 -1.093 1.00 84.19 131 PRO A CA 1
ATOM 927 C C . PRO A 1 131 ? 16.100 -7.686 -2.567 1.00 84.19 131 PRO A C 1
ATOM 929 O O . PRO A 1 131 ? 14.938 -7.704 -2.975 1.00 84.19 131 PRO A O 1
ATOM 932 N N . GLU A 1 132 ? 17.134 -7.929 -3.370 1.00 82.06 132 GLU A N 1
ATOM 933 C CA . GLU A 1 132 ? 16.962 -8.226 -4.792 1.00 82.06 132 GLU A CA 1
ATOM 934 C C . GLU A 1 132 ? 16.006 -9.415 -5.008 1.00 82.06 132 GLU A C 1
ATOM 936 O O . GLU A 1 132 ? 16.060 -10.417 -4.294 1.00 82.06 132 GLU A O 1
ATOM 941 N N . GLY A 1 133 ? 15.100 -9.278 -5.979 1.00 77.94 133 GLY A N 1
ATOM 942 C CA . GLY A 1 133 ? 14.083 -10.280 -6.311 1.00 77.94 133 GLY A CA 1
ATOM 943 C C . GLY A 1 133 ? 12.771 -10.168 -5.525 1.00 77.94 133 GLY A C 1
ATOM 944 O O . GLY A 1 133 ? 11.775 -10.747 -5.952 1.00 77.94 133 GLY A O 1
ATOM 945 N N . TYR A 1 134 ? 12.723 -9.408 -4.427 1.00 86.69 134 TYR A N 1
ATOM 946 C CA . TYR A 1 134 ? 11.497 -9.210 -3.649 1.00 86.69 134 TYR A CA 1
ATOM 947 C C . TYR A 1 134 ? 10.630 -8.145 -4.316 1.00 86.69 134 TYR A C 1
ATOM 949 O O . TYR A 1 134 ? 10.900 -6.946 -4.226 1.00 86.69 134 TYR A O 1
ATOM 957 N N . ASN A 1 135 ? 9.591 -8.603 -5.008 1.00 88.50 135 ASN A N 1
ATOM 958 C CA . ASN A 1 135 ? 8.758 -7.757 -5.854 1.00 88.50 135 ASN A CA 1
ATOM 959 C C . ASN A 1 135 ? 7.383 -7.476 -5.239 1.00 88.50 135 ASN A C 1
ATOM 961 O O . ASN A 1 135 ? 6.807 -6.435 -5.545 1.00 88.50 135 ASN A O 1
ATOM 965 N N . ALA A 1 136 ? 6.882 -8.343 -4.350 1.00 94.00 136 ALA A N 1
ATOM 966 C CA . ALA A 1 136 ? 5.643 -8.120 -3.612 1.00 94.00 136 ALA A CA 1
ATOM 967 C C . ALA A 1 136 ? 5.941 -7.585 -2.212 1.00 94.00 136 ALA A C 1
ATOM 969 O O . ALA A 1 136 ? 6.651 -8.216 -1.431 1.00 94.00 136 ALA A O 1
ATOM 970 N N . MET A 1 137 ? 5.353 -6.443 -1.868 1.00 94.38 137 MET A N 1
ATOM 971 C CA . MET A 1 137 ? 5.409 -5.862 -0.530 1.00 94.38 137 MET A CA 1
ATOM 972 C C . MET A 1 137 ? 4.019 -5.424 -0.098 1.00 94.38 137 MET A C 1
ATOM 974 O O . MET A 1 137 ? 3.300 -4.762 -0.839 1.00 94.38 137 MET A O 1
ATOM 978 N N . SER A 1 138 ? 3.653 -5.743 1.132 1.00 94.62 138 SER A N 1
ATOM 979 C CA . SER A 1 138 ? 2.386 -5.333 1.722 1.00 94.62 138 SER A CA 1
ATOM 980 C C . SER A 1 138 ? 2.615 -4.825 3.124 1.00 94.62 138 SER A C 1
ATOM 982 O O . SER A 1 138 ? 3.484 -5.331 3.842 1.00 94.62 138 SER A O 1
ATOM 984 N N . ALA A 1 139 ? 1.799 -3.875 3.547 1.00 93.12 139 ALA A N 1
ATOM 985 C CA . ALA A 1 139 ? 1.893 -3.369 4.893 1.00 93.12 139 ALA A CA 1
ATOM 986 C C . ALA A 1 139 ? 0.653 -2.620 5.366 1.00 93.12 139 ALA A C 1
ATOM 988 O O . ALA A 1 139 ? -0.135 -2.102 4.574 1.00 93.12 139 ALA A O 1
ATOM 989 N N . VAL A 1 140 ? 0.543 -2.530 6.688 1.00 92.75 140 VAL A N 1
ATOM 990 C CA . VAL A 1 140 ? -0.499 -1.801 7.402 1.00 92.75 140 VAL A CA 1
ATOM 991 C C . VAL A 1 140 ? 0.144 -1.038 8.554 1.00 92.75 140 VAL A C 1
ATOM 993 O O . VAL A 1 140 ? 0.903 -1.596 9.351 1.00 92.75 140 VAL A O 1
ATOM 996 N N . GLY A 1 141 ? -0.166 0.247 8.676 1.00 90.94 141 GLY A N 1
ATOM 997 C CA . GLY A 1 141 ? 0.332 1.060 9.777 1.00 90.94 141 GLY A CA 1
ATOM 998 C C . GLY A 1 141 ? -0.241 2.461 9.780 1.00 90.94 141 GLY A C 1
ATOM 999 O O . GLY A 1 141 ? -1.040 2.812 8.921 1.00 90.94 141 GLY A O 1
ATOM 1000 N N . LYS A 1 142 ? 0.164 3.282 10.746 1.00 91.69 142 LYS A N 1
ATOM 1001 C CA . LYS A 1 142 ? -0.333 4.654 10.858 1.00 91.69 142 LYS A CA 1
ATOM 1002 C C . LYS A 1 142 ? 0.627 5.667 10.246 1.00 91.69 142 LYS A C 1
ATOM 1004 O O . LYS A 1 142 ? 1.850 5.502 10.274 1.00 91.69 142 LYS A O 1
ATOM 1009 N N . LYS A 1 143 ? 0.072 6.737 9.682 1.00 92.50 143 LYS A N 1
ATOM 1010 C CA . LYS A 1 143 ? 0.847 7.892 9.214 1.00 92.50 143 LYS A CA 1
ATOM 1011 C C . LYS A 1 143 ? 1.459 8.643 10.414 1.00 92.50 143 LYS A C 1
ATOM 1013 O O . LYS A 1 143 ? 0.791 8.833 11.427 1.00 92.50 143 LYS A O 1
ATOM 1018 N N . ARG A 1 144 ? 2.723 9.077 10.293 1.00 88.00 144 ARG A N 1
ATOM 1019 C CA . ARG A 1 144 ? 3.541 9.820 11.287 1.00 88.00 144 ARG A CA 1
ATOM 1020 C C . ARG A 1 144 ? 3.859 9.112 12.614 1.00 88.00 144 ARG A C 1
ATOM 1022 O O . ARG A 1 144 ? 4.510 9.712 13.460 1.00 88.00 144 ARG A O 1
ATOM 1029 N N . THR A 1 145 ? 3.502 7.843 12.804 1.00 78.12 145 THR A N 1
ATOM 1030 C CA . THR A 1 145 ? 3.830 7.106 14.046 1.00 78.12 145 THR A CA 1
ATOM 1031 C C . THR A 1 145 ? 5.209 6.441 14.025 1.00 78.12 145 THR A C 1
ATOM 1033 O O . THR A 1 145 ? 5.608 5.809 15.000 1.00 78.12 145 THR A O 1
ATOM 1036 N N . GLY A 1 146 ? 5.944 6.557 12.914 1.00 68.00 146 GLY A N 1
ATOM 1037 C CA . GLY A 1 146 ? 7.328 6.090 12.774 1.00 68.00 146 GLY A CA 1
ATOM 1038 C C . GLY A 1 146 ? 7.507 4.575 12.622 1.00 68.00 146 GLY A C 1
ATOM 1039 O O . GLY A 1 146 ? 8.583 4.145 12.225 1.00 68.00 146 GLY A O 1
ATOM 1040 N N . THR A 1 147 ? 6.477 3.765 12.887 1.00 69.38 147 THR A N 1
ATOM 1041 C CA . THR A 1 147 ? 6.502 2.307 12.684 1.00 69.38 147 THR A CA 1
ATOM 1042 C C . THR A 1 147 ? 5.164 1.799 12.155 1.00 69.38 147 THR A C 1
ATOM 1044 O O . THR A 1 147 ? 4.094 2.207 12.617 1.00 69.38 147 THR A O 1
ATOM 1047 N N . TRP A 1 148 ? 5.226 0.918 11.158 1.00 77.88 148 TRP A N 1
ATOM 1048 C CA . TRP A 1 148 ? 4.078 0.159 10.673 1.00 77.88 148 TRP A CA 1
ATOM 1049 C C . TRP A 1 148 ? 3.820 -1.071 11.544 1.00 77.88 148 TRP A C 1
ATOM 1051 O O . TRP A 1 148 ? 4.751 -1.679 12.066 1.00 77.88 148 TRP A O 1
ATOM 1061 N N . HIS A 1 149 ? 2.541 -1.403 11.733 1.00 78.50 149 HIS A N 1
ATOM 1062 C CA . HIS A 1 149 ? 2.104 -2.481 12.624 1.00 78.50 149 HIS A CA 1
ATOM 1063 C C . HIS A 1 149 ? 2.396 -3.860 12.033 1.00 78.50 149 HIS A C 1
ATOM 1065 O O . HIS A 1 149 ? 2.679 -4.803 12.766 1.00 78.50 149 HIS A O 1
ATOM 1071 N N . SER A 1 150 ? 2.340 -3.969 10.707 1.00 86.00 150 SER A N 1
ATOM 1072 C CA . SER A 1 150 ? 2.603 -5.201 9.978 1.00 86.00 150 SER A CA 1
ATOM 1073 C C . SER A 1 150 ? 3.231 -4.868 8.633 1.00 86.00 150 SER A C 1
ATOM 1075 O O . SER A 1 150 ? 2.735 -4.007 7.905 1.00 86.00 150 SER A O 1
ATOM 1077 N N . THR A 1 151 ? 4.327 -5.545 8.311 1.00 90.31 151 THR A N 1
ATOM 1078 C CA . THR A 1 151 ? 4.999 -5.475 7.015 1.00 90.31 151 THR A CA 1
ATOM 1079 C C . THR A 1 151 ? 5.339 -6.884 6.564 1.00 90.31 151 THR A C 1
ATOM 1081 O O . THR A 1 151 ? 5.686 -7.746 7.372 1.00 90.31 151 THR A O 1
ATOM 1084 N N . HIS A 1 152 ? 5.241 -7.120 5.265 1.00 91.19 152 HIS A N 1
ATOM 1085 C CA . HIS A 1 152 ? 5.647 -8.373 4.655 1.00 91.19 152 HIS A CA 1
ATOM 1086 C C . HIS A 1 152 ? 6.185 -8.101 3.257 1.00 91.19 152 HIS A C 1
ATOM 1088 O O . HIS A 1 152 ? 5.643 -7.265 2.532 1.00 91.19 152 HIS A O 1
ATOM 1094 N N . ALA A 1 153 ? 7.254 -8.796 2.892 1.00 91.31 153 ALA A N 1
ATOM 1095 C CA . ALA A 1 153 ? 7.843 -8.747 1.567 1.00 91.31 153 ALA A CA 1
ATOM 1096 C C . ALA A 1 153 ? 8.192 -10.169 1.139 1.00 91.31 153 ALA A C 1
ATOM 1098 O O . ALA A 1 153 ? 8.711 -10.940 1.943 1.00 91.31 153 ALA A O 1
ATOM 1099 N N . ASP A 1 154 ? 7.928 -10.490 -0.120 1.00 91.62 154 ASP A N 1
ATOM 1100 C CA . ASP A 1 154 ? 8.186 -11.804 -0.702 1.00 91.62 154 ASP A CA 1
ATOM 1101 C C . ASP A 1 154 ? 8.500 -11.678 -2.201 1.00 91.62 154 ASP A C 1
ATOM 1103 O O . ASP A 1 154 ? 8.293 -10.631 -2.826 1.00 91.62 154 ASP A O 1
ATOM 1107 N N . LEU A 1 155 ? 8.988 -12.768 -2.790 1.00 90.75 155 LEU A N 1
ATOM 1108 C CA . LEU A 1 155 ? 9.241 -12.864 -4.225 1.00 90.75 155 LEU A CA 1
ATOM 1109 C C . LEU A 1 155 ? 7.944 -12.817 -5.046 1.00 90.75 155 LEU A C 1
ATOM 1111 O O . LEU A 1 155 ? 7.924 -12.190 -6.103 1.00 90.75 155 LEU A O 1
ATOM 1115 N N . ASN A 1 156 ? 6.874 -13.458 -4.561 1.00 92.38 156 ASN A N 1
ATOM 1116 C CA . ASN A 1 156 ? 5.658 -13.706 -5.337 1.00 92.38 156 ASN A CA 1
ATOM 1117 C C . ASN A 1 156 ? 4.408 -13.092 -4.717 1.00 92.38 156 ASN A C 1
ATOM 1119 O O . ASN A 1 156 ? 3.534 -12.646 -5.460 1.00 92.38 156 ASN A O 1
ATOM 1123 N N . SER A 1 157 ? 4.290 -13.102 -3.387 1.00 93.81 157 SER A N 1
ATOM 1124 C CA . SER A 1 157 ? 3.064 -12.657 -2.720 1.00 93.81 157 SER A CA 1
ATOM 1125 C C . SER A 1 157 ? 3.300 -12.098 -1.330 1.00 93.81 157 SER A C 1
ATOM 1127 O O . SER A 1 157 ? 3.964 -12.734 -0.514 1.00 93.81 157 SER A O 1
ATOM 1129 N N . ALA A 1 158 ? 2.670 -10.971 -1.009 1.00 93.62 158 ALA A N 1
ATOM 1130 C CA . ALA A 1 158 ? 2.751 -10.395 0.320 1.00 93.62 158 ALA A CA 1
ATOM 1131 C C . ALA A 1 158 ? 1.387 -10.197 0.981 1.00 93.62 158 ALA A C 1
ATOM 1133 O O . ALA A 1 158 ? 0.411 -9.873 0.310 1.00 93.62 158 ALA A O 1
ATOM 1134 N N . LEU A 1 159 ? 1.340 -10.416 2.300 1.00 93.19 159 LEU A N 1
ATOM 1135 C CA . LEU A 1 159 ? 0.176 -10.206 3.156 1.00 93.19 159 LEU A CA 1
ATOM 1136 C C . LEU A 1 159 ? 0.595 -9.452 4.420 1.00 93.19 159 LEU A C 1
ATOM 1138 O O . LEU A 1 159 ? 1.484 -9.887 5.149 1.00 93.19 159 LEU A O 1
ATOM 1142 N N . ALA A 1 160 ? -0.105 -8.366 4.720 1.00 89.38 160 ALA A N 1
ATOM 1143 C CA . ALA A 1 160 ? 0.023 -7.643 5.971 1.00 89.38 160 ALA A CA 1
ATOM 1144 C C . ALA A 1 160 ? -1.348 -7.299 6.527 1.00 89.38 160 ALA A C 1
ATOM 1146 O O . ALA A 1 160 ? -2.314 -7.102 5.788 1.00 89.38 160 ALA A O 1
ATOM 1147 N N . SER A 1 161 ? -1.427 -7.207 7.846 1.00 88.75 161 SER A N 1
ATOM 1148 C CA . SER A 1 161 ? -2.692 -6.949 8.515 1.00 88.75 161 SER A CA 1
ATOM 1149 C C . SER A 1 161 ? -2.502 -6.343 9.894 1.00 88.75 161 SER A C 1
ATOM 1151 O O . SER A 1 161 ? -1.547 -6.722 10.575 1.00 88.75 161 SER A O 1
ATOM 1153 N N . GLY A 1 162 ? -3.432 -5.510 10.346 1.00 80.75 162 GLY A N 1
ATOM 1154 C CA . GLY A 1 162 ? -3.410 -4.944 11.693 1.00 80.75 162 GLY A CA 1
ATOM 1155 C C . GLY A 1 162 ? -4.678 -4.203 12.058 1.00 80.75 162 GLY A C 1
ATOM 1156 O O . GLY A 1 162 ? -5.658 -4.285 11.282 1.00 80.75 162 GLY A O 1
#